Protein AF-A0A966F2I0-F1 (afdb_monomer)

Sequence (86 aa):
YAQFGPEVTPGQILAGLRAIGFDSAVDLSFMCELVAGATDAYLSECDGPWPKISVTCPAVLRLIQIRYPELLAHLVPIETPRELAA

Secondary structure (DSSP, 8-state):
-TTS-TT--HHHHHHHHHHTT-S----THHHHHHHHHHHHHHHHH--S-SS-B-S--HHHHHHHHHH-GGGGGGB-----HHHHT-

pLDDT: mean 93.23, std 3.76, range [78.31, 98.0]

Mean predicted aligned error: 4.1 Å

Foldseek 3Di:
DVVDDPVDDPVNVQVVCVVVPDPGDDDLVVLVVVLVVVQVVCVVPPDDDDDADEPQDVVVVVCCVPPN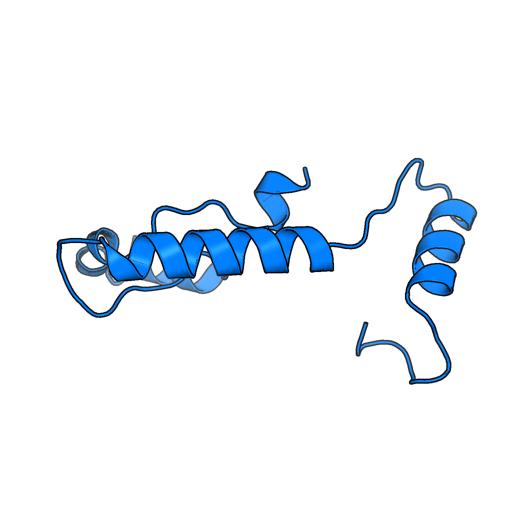VVCVRRYDPTDYSVVVVD

Structure (mmCIF, N/CA/C/O backbone):
data_AF-A0A966F2I0-F1
#
_entry.id   AF-A0A966F2I0-F1
#
loop_
_atom_site.group_PDB
_atom_site.id
_atom_site.type_symbol
_atom_site.label_atom_id
_atom_site.label_alt_id
_atom_site.label_comp_id
_atom_site.label_asym_id
_atom_site.label_entity_id
_atom_site.label_seq_id
_atom_site.pdbx_PDB_ins_code
_atom_site.Cartn_x
_atom_site.Cartn_y
_atom_site.Cartn_z
_atom_site.occupancy
_atom_site.B_iso_or_equiv
_atom_site.auth_seq_id
_atom_site.auth_comp_id
_atom_site.auth_asym_id
_atom_site.auth_atom_id
_atom_site.pdbx_PDB_model_num
ATOM 1 N N . TYR A 1 1 ? 13.104 -0.249 -8.055 1.00 81.50 1 TYR A N 1
ATOM 2 C CA . TYR A 1 1 ? 13.438 -1.250 -9.092 1.00 81.50 1 TYR A CA 1
ATOM 3 C C . TYR A 1 1 ? 14.426 -2.310 -8.594 1.00 81.50 1 TYR A C 1
ATOM 5 O O . TYR A 1 1 ? 15.296 -2.727 -9.339 1.00 81.50 1 TYR A O 1
ATOM 13 N N . ALA A 1 2 ? 14.267 -2.807 -7.357 1.00 82.50 2 ALA A N 1
ATOM 14 C CA . ALA A 1 2 ? 15.245 -3.699 -6.714 1.00 82.50 2 ALA A CA 1
ATOM 15 C C . ALA A 1 2 ? 15.386 -5.086 -7.371 1.00 82.50 2 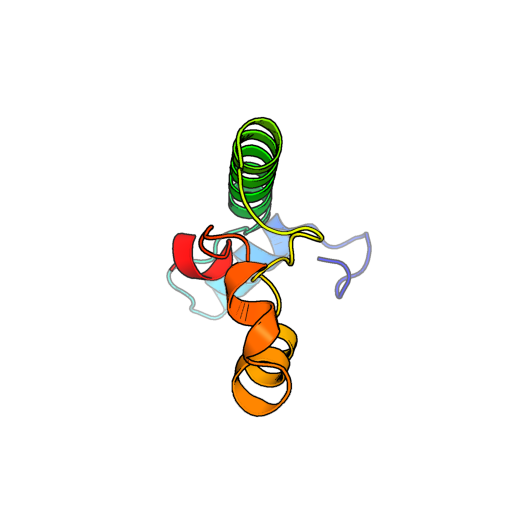ALA A C 1
ATOM 17 O O . ALA A 1 2 ? 16.362 -5.783 -7.128 1.00 82.50 2 ALA A O 1
ATOM 18 N N . GLN A 1 3 ? 14.415 -5.485 -8.199 1.00 90.12 3 GLN A N 1
ATOM 19 C CA . GLN A 1 3 ? 14.490 -6.710 -8.998 1.00 90.12 3 GLN A CA 1
ATOM 20 C C . GLN A 1 3 ? 15.556 -6.646 -10.108 1.00 90.12 3 GLN A C 1
ATOM 22 O O . GLN A 1 3 ? 15.908 -7.679 -10.667 1.00 90.12 3 GLN A O 1
ATOM 27 N N . PHE A 1 4 ? 16.037 -5.445 -10.442 1.00 88.81 4 PHE A N 1
ATOM 28 C CA . PHE A 1 4 ? 17.114 -5.219 -11.397 1.00 88.81 4 PHE A CA 1
ATOM 29 C C . PHE A 1 4 ? 18.370 -4.767 -10.639 1.00 88.81 4 PHE A C 1
ATOM 31 O O . PHE A 1 4 ? 18.264 -4.097 -9.609 1.00 88.81 4 PHE A O 1
ATOM 38 N N . GLY A 1 5 ? 19.548 -5.167 -11.124 1.00 92.19 5 GLY A N 1
ATOM 39 C CA . GLY A 1 5 ? 20.826 -4.791 -10.523 1.00 92.19 5 GLY A CA 1
ATOM 40 C C . GLY A 1 5 ? 21.074 -3.275 -10.551 1.00 92.19 5 GLY A C 1
ATOM 41 O O . GLY A 1 5 ? 20.372 -2.539 -11.251 1.00 92.19 5 GLY A O 1
ATOM 42 N N . PRO A 1 6 ? 22.063 -2.779 -9.784 1.00 91.19 6 PRO A N 1
ATOM 43 C CA . PRO A 1 6 ? 22.353 -1.347 -9.662 1.00 91.19 6 PRO A CA 1
ATOM 44 C C . PRO A 1 6 ? 22.742 -0.671 -10.988 1.00 91.19 6 PRO A C 1
ATOM 46 O O . PRO A 1 6 ? 22.632 0.546 -11.112 1.00 91.19 6 PRO A O 1
ATOM 49 N N . GLU A 1 7 ? 23.189 -1.441 -11.978 1.00 95.38 7 GLU A N 1
ATOM 50 C CA . GLU A 1 7 ? 23.511 -0.985 -13.331 1.00 95.38 7 GLU A CA 1
ATOM 51 C C . GLU A 1 7 ? 22.281 -0.615 -14.174 1.00 95.38 7 GLU A C 1
ATOM 53 O O . GLU A 1 7 ? 22.423 0.040 -15.208 1.00 95.38 7 GLU A O 1
ATOM 58 N N . VAL A 1 8 ? 21.081 -1.024 -13.749 1.00 95.38 8 VAL A N 1
ATOM 59 C CA . VAL A 1 8 ? 19.835 -0.776 -14.475 1.00 95.38 8 VAL A CA 1
ATOM 60 C C . VAL A 1 8 ? 19.088 0.400 -13.857 1.00 95.38 8 VAL A C 1
ATOM 62 O O . VAL A 1 8 ? 18.600 0.358 -12.728 1.00 95.38 8 VAL A O 1
ATOM 65 N N . THR A 1 9 ? 18.933 1.456 -14.647 1.00 93.38 9 THR A N 1
ATOM 66 C CA . THR A 1 9 ? 18.168 2.642 -14.260 1.00 93.38 9 THR A CA 1
ATOM 67 C C . THR A 1 9 ? 16.663 2.458 -14.507 1.00 93.38 9 THR A C 1
ATOM 69 O O . THR A 1 9 ? 16.266 1.753 -15.441 1.00 93.38 9 THR A O 1
ATOM 72 N N . PRO A 1 10 ? 15.792 3.159 -13.753 1.00 91.75 10 PRO A N 1
ATOM 73 C CA . PRO A 1 10 ? 14.353 3.213 -14.032 1.00 91.75 10 PRO A CA 1
ATOM 74 C C . PRO A 1 10 ? 14.032 3.575 -15.489 1.00 91.75 10 PRO A C 1
ATOM 76 O O . PRO A 1 10 ? 13.178 2.956 -16.117 1.00 91.75 10 PRO A O 1
ATOM 79 N N . GLY A 1 11 ? 14.768 4.536 -16.061 1.00 92.88 11 GLY A N 1
ATOM 80 C CA . GLY A 1 11 ? 14.577 4.979 -17.442 1.00 92.88 11 GLY A CA 1
ATOM 81 C C . GLY A 1 11 ? 14.825 3.876 -18.474 1.00 92.88 11 GLY A C 1
ATOM 82 O O . GLY A 1 11 ? 14.069 3.769 -19.437 1.00 92.88 11 GLY A O 1
ATOM 83 N N . GLN A 1 12 ? 15.825 3.013 -18.255 1.00 95.00 12 GLN A N 1
ATOM 84 C CA . GLN A 1 12 ? 16.072 1.854 -19.124 1.00 95.00 12 GLN A CA 1
ATOM 85 C C . GLN A 1 12 ? 14.926 0.842 -19.064 1.00 95.00 12 GLN A C 1
ATOM 87 O O . GLN A 1 12 ? 14.559 0.270 -20.088 1.00 95.00 12 GLN A O 1
ATOM 92 N N . ILE A 1 13 ? 14.326 0.656 -17.889 1.00 94.25 13 ILE A N 1
ATOM 93 C CA . ILE A 1 13 ? 13.192 -0.256 -17.701 1.00 94.25 13 ILE A CA 1
ATOM 94 C C . ILE A 1 13 ? 11.958 0.290 -18.422 1.00 94.25 13 ILE A C 1
ATOM 96 O O . ILE A 1 13 ? 11.336 -0.431 -19.199 1.00 94.25 13 ILE A O 1
ATOM 100 N N . LEU A 1 14 ? 11.646 1.577 -18.243 1.00 93.94 14 LEU A N 1
ATOM 101 C CA . LEU A 1 14 ? 10.532 2.238 -18.932 1.00 93.94 14 LEU A CA 1
ATOM 102 C C . LEU A 1 14 ? 10.715 2.235 -20.459 1.00 93.94 14 LEU A C 1
ATOM 104 O O . LEU A 1 14 ? 9.762 1.985 -21.196 1.00 93.94 14 LEU A O 1
ATOM 108 N N . ALA A 1 15 ? 11.939 2.465 -20.945 1.00 94.31 15 ALA A N 1
ATOM 109 C CA . ALA A 1 15 ? 12.259 2.365 -22.368 1.00 94.31 15 ALA A CA 1
ATOM 110 C C . ALA A 1 15 ? 12.090 0.930 -22.894 1.00 94.31 15 ALA A C 1
ATOM 112 O O . ALA A 1 15 ? 11.528 0.740 -23.971 1.00 94.31 15 ALA A O 1
ATOM 113 N N . GLY A 1 16 ? 12.512 -0.075 -22.120 1.00 95.38 16 GLY A N 1
ATOM 114 C CA . GLY A 1 16 ? 12.302 -1.487 -22.437 1.00 95.38 16 GLY A CA 1
ATOM 115 C C . GLY A 1 16 ? 10.820 -1.851 -22.547 1.00 95.38 16 GLY A C 1
ATOM 116 O O . GLY A 1 16 ? 10.432 -2.506 -23.510 1.00 95.38 16 GLY A O 1
ATOM 117 N N . LEU A 1 17 ? 9.981 -1.361 -21.626 1.00 95.00 17 LEU A N 1
ATOM 118 C CA . LEU A 1 17 ? 8.524 -1.548 -21.679 1.00 95.00 17 LEU A CA 1
ATOM 119 C C . LEU A 1 17 ? 7.917 -0.941 -22.956 1.00 95.00 17 LEU A C 1
ATOM 121 O O . LEU A 1 17 ? 7.126 -1.593 -23.634 1.00 95.00 17 LEU A O 1
ATOM 125 N N . ARG A 1 18 ? 8.334 0.266 -23.352 1.00 95.38 18 ARG A N 1
ATOM 126 C CA . ARG A 1 18 ? 7.891 0.861 -24.628 1.00 95.38 18 ARG A CA 1
ATOM 127 C C . ARG A 1 18 ? 8.356 0.048 -25.837 1.00 95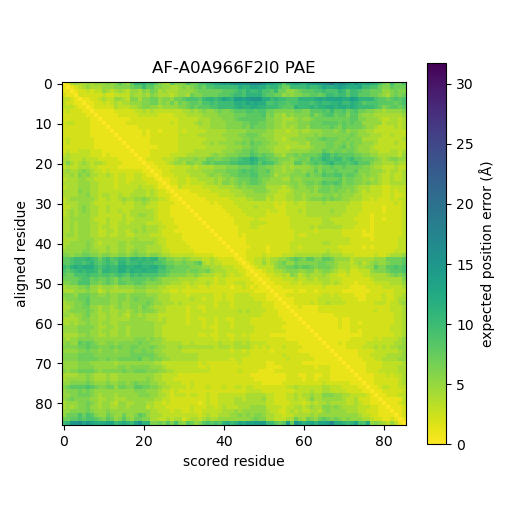.38 18 ARG A C 1
ATOM 129 O O . ARG A 1 18 ? 7.589 -0.154 -26.772 1.00 95.38 18 ARG A O 1
ATOM 136 N N . ALA A 1 19 ? 9.589 -0.458 -25.811 1.00 97.00 19 ALA A N 1
ATOM 137 C CA . ALA A 1 19 ? 10.153 -1.239 -26.911 1.00 97.00 19 ALA A CA 1
ATOM 138 C C . ALA A 1 19 ? 9.435 -2.582 -27.139 1.00 97.00 19 ALA A C 1
ATOM 140 O O . ALA A 1 19 ? 9.384 -3.049 -28.274 1.00 97.00 19 ALA A O 1
ATOM 141 N N . ILE A 1 20 ? 8.859 -3.189 -26.094 1.00 96.88 20 ILE A N 1
ATOM 142 C CA . ILE A 1 20 ? 8.064 -4.426 -26.215 1.00 96.88 20 ILE A CA 1
ATOM 143 C C . ILE A 1 20 ? 6.588 -4.177 -26.569 1.00 96.88 20 ILE A C 1
ATOM 145 O O . ILE A 1 20 ? 5.832 -5.138 -26.692 1.00 96.88 20 ILE A O 1
ATOM 149 N N . GLY A 1 21 ? 6.186 -2.915 -26.761 1.00 97.06 21 GLY A N 1
ATOM 150 C CA . GLY A 1 21 ? 4.878 -2.549 -27.308 1.00 97.06 21 GLY A CA 1
ATOM 151 C C . GLY A 1 21 ? 3.885 -1.921 -26.328 1.00 97.06 21 GLY A C 1
ATOM 152 O O . GLY A 1 21 ? 2.728 -1.767 -26.700 1.00 97.06 21 GLY A O 1
ATOM 153 N N . PHE A 1 22 ? 4.288 -1.551 -25.106 1.00 96.44 22 PHE A N 1
ATOM 154 C CA . PHE A 1 22 ? 3.416 -0.755 -24.232 1.00 96.44 22 PHE A CA 1
ATOM 155 C C . PHE A 1 22 ? 3.312 0.693 -24.732 1.00 96.44 22 PHE A C 1
ATOM 157 O O . PHE A 1 22 ? 4.336 1.349 -24.935 1.00 96.44 22 PHE A O 1
ATOM 164 N N . ASP A 1 23 ? 2.088 1.218 -24.837 1.00 94.44 23 ASP A N 1
ATOM 165 C CA . ASP A 1 23 ? 1.837 2.615 -25.227 1.00 94.44 23 ASP A CA 1
ATOM 166 C C . ASP A 1 23 ? 2.377 3.613 -24.191 1.00 94.44 23 ASP A C 1
ATOM 168 O O . ASP A 1 23 ? 2.920 4.667 -24.529 1.00 94.44 23 ASP A O 1
ATOM 172 N N . SER A 1 24 ? 2.251 3.273 -22.905 1.00 90.31 24 SER A N 1
ATOM 173 C CA . SER A 1 24 ? 2.721 4.091 -21.791 1.00 90.31 24 SER A CA 1
ATOM 174 C C . SER A 1 24 ? 3.180 3.226 -20.620 1.00 90.31 24 SER A C 1
ATOM 176 O O . SER A 1 24 ? 2.621 2.168 -20.340 1.00 90.31 24 SER A O 1
ATOM 178 N N . ALA A 1 25 ? 4.206 3.709 -19.927 1.00 90.81 25 ALA A N 1
ATOM 179 C CA . ALA A 1 25 ? 4.699 3.170 -18.671 1.00 90.81 25 ALA A CA 1
ATOM 180 C C . ALA A 1 25 ? 5.122 4.352 -17.798 1.00 90.81 25 ALA A C 1
ATOM 182 O O . ALA A 1 25 ? 5.796 5.270 -18.280 1.00 90.81 25 ALA A O 1
ATOM 183 N N . VAL A 1 26 ? 4.714 4.331 -16.532 1.00 87.25 26 VAL A N 1
ATOM 184 C CA . VAL A 1 26 ? 4.932 5.424 -15.581 1.00 87.25 26 VAL A CA 1
ATOM 185 C C . VAL A 1 26 ? 5.638 4.911 -14.336 1.00 87.25 26 VAL A C 1
ATOM 187 O O . VAL A 1 26 ? 5.452 3.766 -13.925 1.00 87.25 26 VAL A O 1
ATOM 190 N N . ASP A 1 27 ? 6.464 5.769 -13.745 1.00 88.69 27 ASP A N 1
ATOM 191 C CA . ASP A 1 27 ? 7.099 5.485 -12.467 1.00 88.69 27 ASP A CA 1
ATOM 192 C C . ASP A 1 27 ? 6.150 5.837 -11.318 1.00 88.69 27 ASP A C 1
ATOM 194 O O . ASP A 1 27 ? 5.676 6.967 -11.213 1.00 88.69 27 ASP A O 1
ATOM 198 N N . LEU A 1 28 ? 5.885 4.868 -10.442 1.00 91.12 28 LEU A N 1
ATOM 199 C CA . LEU A 1 28 ? 4.927 5.037 -9.349 1.00 91.12 28 LEU A CA 1
ATOM 200 C C . LEU A 1 28 ? 5.494 5.858 -8.180 1.00 91.12 28 LEU A C 1
ATOM 202 O O . LEU A 1 28 ? 4.734 6.280 -7.311 1.00 91.12 28 LEU A O 1
ATOM 206 N N . SER A 1 29 ? 6.811 6.093 -8.143 1.00 90.00 29 SER A N 1
ATOM 207 C CA . SER A 1 29 ? 7.495 6.730 -7.0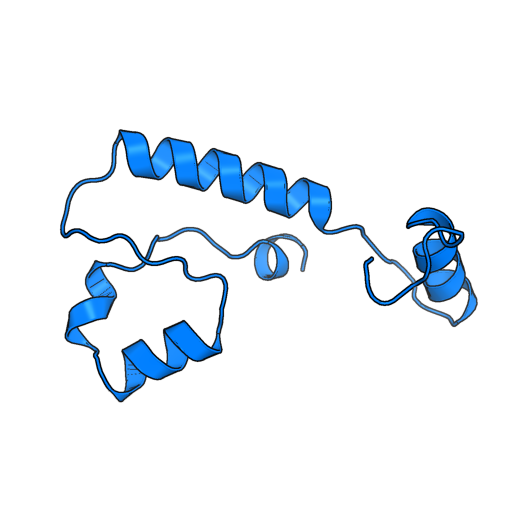08 1.00 90.00 29 SER A CA 1
ATOM 208 C C . SER A 1 29 ? 6.896 8.091 -6.652 1.00 90.00 29 SER A C 1
ATOM 210 O O . SER A 1 29 ? 6.629 8.349 -5.483 1.00 90.00 29 SER A O 1
ATOM 212 N N . PHE A 1 30 ? 6.583 8.915 -7.656 1.00 89.12 30 PHE A N 1
ATOM 213 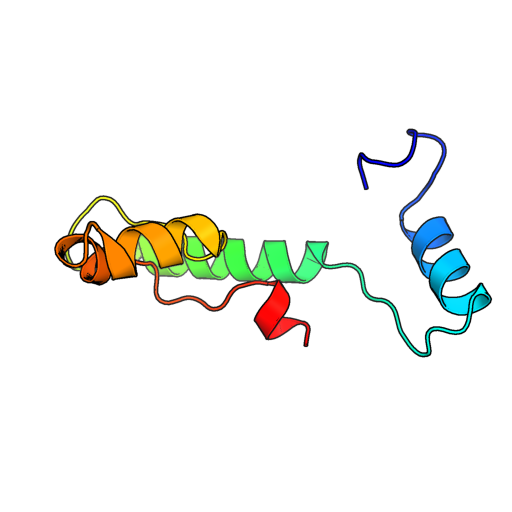C CA . PHE A 1 30 ? 5.950 10.220 -7.445 1.00 89.12 30 PHE A CA 1
ATOM 214 C C . PHE A 1 30 ? 4.574 10.106 -6.767 1.00 89.12 30 PHE A C 1
ATOM 216 O O . PHE A 1 30 ? 4.266 10.841 -5.831 1.00 89.12 30 PHE A O 1
ATOM 223 N N . MET A 1 31 ? 3.751 9.141 -7.185 1.00 91.88 31 MET A N 1
ATOM 224 C CA . MET A 1 31 ? 2.437 8.914 -6.573 1.00 91.88 31 MET A CA 1
ATOM 225 C C . MET A 1 31 ? 2.569 8.385 -5.144 1.00 91.88 31 MET A C 1
ATOM 227 O O . MET A 1 31 ? 1.785 8.759 -4.274 1.00 91.88 31 MET A O 1
ATOM 231 N N . CYS A 1 32 ? 3.576 7.551 -4.876 1.00 92.69 32 CYS A N 1
ATOM 232 C CA . CYS A 1 32 ? 3.883 7.102 -3.520 1.00 92.69 32 CYS A CA 1
ATOM 233 C C . CYS A 1 32 ? 4.242 8.276 -2.598 1.00 92.69 32 CYS A C 1
ATOM 235 O O . CYS A 1 32 ? 3.774 8.301 -1.462 1.00 92.69 32 CYS A O 1
ATOM 237 N N . GLU A 1 33 ? 5.021 9.251 -3.075 1.00 93.50 33 GLU A N 1
ATOM 238 C CA . GLU A 1 33 ? 5.356 10.460 -2.308 1.00 93.50 33 GLU A CA 1
ATOM 239 C C . GLU A 1 33 ? 4.113 11.304 -2.005 1.00 93.50 33 GLU A C 1
ATOM 241 O O . GLU A 1 33 ? 3.907 11.707 -0.859 1.00 93.50 33 GLU A O 1
ATOM 246 N N . LEU A 1 34 ? 3.240 11.512 -2.997 1.00 93.69 34 LEU A N 1
ATOM 247 C CA . LEU A 1 34 ? 1.983 12.237 -2.797 1.00 93.69 34 LEU A CA 1
ATOM 248 C C . LEU A 1 34 ? 1.071 11.545 -1.778 1.00 93.69 34 LEU A C 1
ATOM 250 O O . LEU A 1 34 ? 0.544 12.200 -0.879 1.00 93.69 34 LEU A O 1
ATOM 254 N N . VAL A 1 35 ? 0.909 10.223 -1.879 1.00 94.75 35 VAL A N 1
ATOM 255 C CA . VAL A 1 35 ? 0.102 9.444 -0.926 1.00 94.75 35 VAL A CA 1
ATOM 256 C C . VAL A 1 35 ? 0.719 9.465 0.471 1.00 94.75 35 VAL A C 1
ATOM 258 O O . VAL A 1 35 ? -0.017 9.547 1.453 1.00 94.75 35 VAL A O 1
ATOM 261 N N . ALA A 1 36 ? 2.048 9.428 0.587 1.00 94.25 36 ALA A N 1
ATOM 262 C CA . ALA A 1 36 ? 2.726 9.551 1.874 1.00 94.25 36 ALA A CA 1
ATOM 263 C C . ALA A 1 36 ? 2.462 10.920 2.516 1.00 94.25 36 ALA A C 1
ATOM 265 O O . ALA A 1 36 ? 2.089 10.971 3.686 1.00 94.25 36 ALA A O 1
ATOM 266 N N . GLY A 1 37 ? 2.561 12.009 1.746 1.00 95.88 37 GLY A N 1
ATOM 267 C CA . GLY A 1 37 ? 2.231 13.355 2.223 1.00 95.88 37 GLY A CA 1
ATOM 268 C C . GLY A 1 37 ? 0.761 13.501 2.626 1.00 95.88 37 GLY A C 1
ATOM 269 O O . GLY A 1 37 ? 0.462 14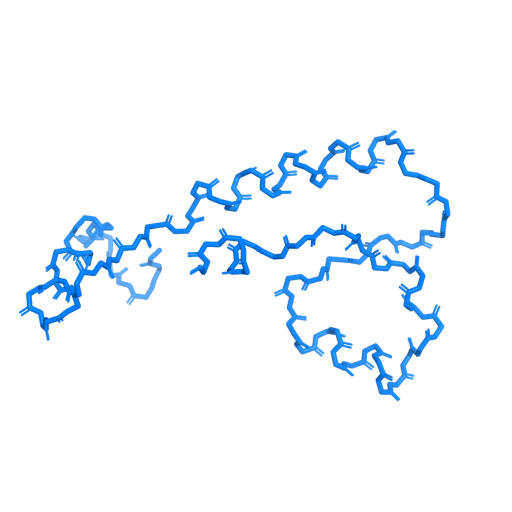.045 3.685 1.00 95.88 37 GLY A O 1
ATOM 270 N N . ALA A 1 38 ? -0.162 12.949 1.833 1.00 94.94 38 ALA A N 1
ATOM 271 C CA . ALA A 1 38 ? -1.583 12.919 2.181 1.00 94.94 38 ALA A CA 1
ATOM 272 C C . ALA A 1 38 ? -1.849 12.098 3.453 1.00 94.94 38 ALA A C 1
ATOM 274 O O . ALA A 1 38 ? -2.689 12.472 4.270 1.00 94.94 38 ALA A O 1
ATOM 275 N N . THR A 1 39 ? -1.120 10.993 3.635 1.00 95.50 39 THR A N 1
ATOM 276 C CA . THR A 1 39 ? -1.206 10.162 4.840 1.00 95.50 39 THR A CA 1
ATOM 277 C C . THR A 1 39 ? -0.718 10.927 6.058 1.00 95.50 39 THR A C 1
ATOM 279 O O . THR A 1 39 ? -1.410 10.925 7.067 1.00 95.50 39 THR A O 1
ATOM 282 N N . ASP A 1 40 ? 0.417 11.617 5.970 1.00 95.81 40 ASP A N 1
ATOM 283 C CA . ASP A 1 40 ? 0.950 12.421 7.073 1.00 95.81 40 ASP A CA 1
ATOM 284 C C . ASP A 1 40 ? -0.019 13.542 7.481 1.00 95.81 40 ASP A C 1
ATOM 286 O O . ASP A 1 40 ? -0.378 13.663 8.655 1.00 95.81 40 ASP A O 1
ATOM 290 N N . ALA A 1 41 ? -0.550 14.275 6.495 1.00 95.62 41 ALA A N 1
ATOM 291 C CA . ALA A 1 41 ? -1.564 15.300 6.725 1.00 95.62 41 ALA A CA 1
ATOM 292 C C . ALA A 1 41 ? -2.811 14.718 7.408 1.00 95.62 41 ALA A C 1
ATOM 294 O O . ALA A 1 41 ? -3.243 15.237 8.436 1.00 95.62 41 ALA A O 1
ATOM 295 N N . TYR A 1 42 ? -3.338 13.593 6.910 1.00 95.12 42 TYR A N 1
ATOM 296 C CA . TYR A 1 42 ? -4.456 12.903 7.554 1.00 95.12 42 TYR A CA 1
ATOM 297 C C . TYR A 1 42 ? -4.125 12.512 8.997 1.00 95.12 42 TYR A C 1
ATOM 299 O O . TYR A 1 42 ? -4.921 12.774 9.891 1.00 95.12 42 TYR A O 1
ATOM 307 N N . LEU A 1 43 ? -2.956 11.921 9.257 1.00 95.44 43 LEU A N 1
ATOM 308 C CA . LEU A 1 43 ? -2.589 11.463 10.598 1.00 95.44 43 LEU A CA 1
ATOM 309 C C . LEU A 1 43 ? -2.474 12.610 11.613 1.00 95.44 43 LEU A C 1
ATOM 311 O O . LEU A 1 43 ? -2.761 12.382 12.788 1.00 95.44 43 LEU A O 1
ATOM 315 N N . SER A 1 44 ? -2.111 13.819 11.172 1.00 95.25 44 SER A N 1
ATOM 316 C CA . SER A 1 44 ? -2.007 15.003 12.039 1.00 95.25 44 SER A CA 1
ATOM 317 C C . SER A 1 44 ? -3.350 15.544 12.545 1.00 95.25 44 SER A C 1
ATOM 319 O O . SER A 1 44 ? -3.397 16.146 13.617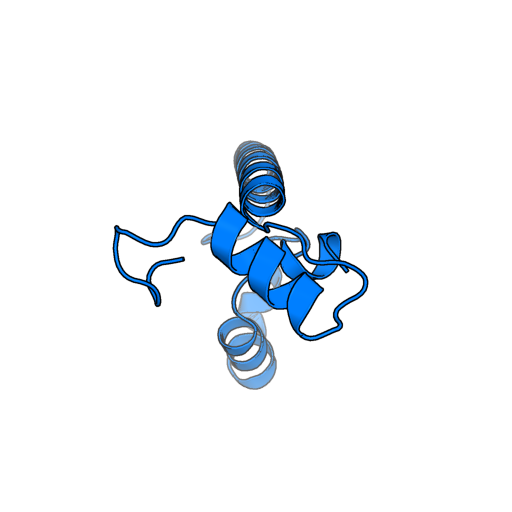 1.00 95.25 44 SER A O 1
ATOM 321 N N . GLU A 1 45 ? -4.437 15.289 11.814 1.00 93.69 45 GLU A N 1
ATOM 322 C CA . GLU A 1 45 ? -5.774 15.828 12.102 1.00 93.69 45 GLU A CA 1
ATOM 323 C C . GLU A 1 45 ? -6.824 14.732 12.345 1.00 93.69 45 GLU A C 1
ATOM 325 O O . GLU A 1 45 ? -7.973 15.030 12.669 1.00 93.69 45 GLU A O 1
ATOM 330 N N . CYS A 1 46 ? -6.473 13.453 12.163 1.00 90.75 46 CYS A N 1
ATOM 331 C CA . CYS A 1 46 ? -7.456 12.380 12.201 1.00 90.75 46 CYS A CA 1
ATOM 332 C C . CYS A 1 46 ? -7.957 12.068 13.614 1.00 90.75 46 CYS A C 1
ATOM 334 O O . CYS A 1 46 ? -7.200 11.755 14.534 1.00 90.75 46 CYS A O 1
ATOM 336 N N . ASP A 1 47 ? -9.279 12.006 13.727 1.00 89.19 47 ASP A N 1
ATOM 337 C CA . ASP A 1 47 ? -9.963 11.472 14.893 1.00 89.19 47 ASP A CA 1
ATOM 338 C C . ASP A 1 47 ? -10.224 9.961 14.758 1.00 89.19 47 ASP A C 1
ATOM 340 O O . ASP A 1 47 ? -10.043 9.325 13.706 1.00 89.19 47 ASP A O 1
ATOM 344 N N . GLY A 1 48 ? -10.680 9.359 15.853 1.00 89.31 48 GLY A N 1
ATOM 345 C CA . GLY A 1 48 ? -11.123 7.970 15.891 1.00 89.31 48 GLY A CA 1
ATOM 346 C C . GLY A 1 48 ? -10.067 6.989 16.404 1.00 89.31 48 GLY A C 1
ATOM 347 O O . GLY A 1 48 ? -9.106 7.383 17.069 1.00 89.31 48 GLY A O 1
ATOM 348 N N . PRO A 1 49 ? -10.276 5.684 16.168 1.00 92.94 49 PRO A N 1
ATOM 349 C CA . PRO A 1 49 ? -9.542 4.660 16.884 1.00 92.94 49 PRO A CA 1
ATOM 350 C C . PRO A 1 49 ? -8.121 4.490 16.338 1.00 92.94 49 PRO A C 1
ATOM 352 O O . PRO A 1 49 ? -7.867 4.591 15.133 1.00 92.94 49 PRO A O 1
ATOM 355 N N . TRP A 1 50 ? -7.205 4.214 17.261 1.00 94.44 50 TRP A N 1
ATOM 356 C CA . TRP A 1 50 ? -5.811 3.877 16.997 1.00 94.44 50 TRP A CA 1
ATOM 357 C C . TRP A 1 50 ? -5.564 2.408 17.355 1.00 94.44 50 TRP A C 1
ATOM 359 O O . TRP A 1 50 ? -6.139 1.929 18.336 1.00 94.44 50 TRP A O 1
ATOM 369 N N . PRO A 1 51 ? -4.702 1.692 16.607 1.00 94.06 51 PRO A N 1
ATOM 370 C CA . PRO A 1 51 ? -3.754 2.186 15.594 1.00 94.06 51 PRO A CA 1
ATOM 371 C C . PRO A 1 51 ? -4.360 2.420 14.199 1.00 94.06 51 PRO A C 1
ATOM 373 O O . PRO A 1 51 ? -5.264 1.703 13.800 1.00 94.06 51 PRO A O 1
ATOM 376 N N . LYS A 1 52 ? -3.820 3.356 13.406 1.00 95.75 52 LYS A N 1
ATOM 377 C CA . LYS A 1 52 ? -4.211 3.520 11.992 1.00 95.75 52 LYS A CA 1
ATOM 378 C C . LYS A 1 52 ? -3.514 2.483 11.104 1.00 95.75 52 LYS A C 1
ATOM 380 O O . LYS A 1 52 ? -2.317 2.240 11.247 1.00 95.75 52 LYS A O 1
ATOM 385 N N . ILE A 1 53 ? -4.259 1.874 10.183 1.00 96.00 53 ILE A N 1
ATOM 386 C CA . ILE A 1 53 ? -3.802 0.773 9.325 1.00 96.00 53 ILE A CA 1
ATOM 387 C C . ILE A 1 53 ? -3.780 1.233 7.864 1.00 96.00 53 ILE A C 1
ATOM 389 O O . ILE A 1 53 ? -4.787 1.694 7.327 1.00 96.00 53 ILE A O 1
ATOM 393 N N . SER A 1 54 ? -2.629 1.076 7.204 1.00 94.00 54 SER A N 1
ATOM 394 C CA . SER A 1 54 ? -2.478 1.375 5.775 1.00 94.00 54 SER A CA 1
ATOM 395 C C . SER A 1 54 ? -3.317 0.434 4.906 1.00 94.00 54 SER A C 1
ATOM 397 O O . SER A 1 54 ? -3.339 -0.777 5.124 1.00 94.00 54 SER A O 1
ATOM 399 N N . VAL A 1 55 ? -3.938 0.987 3.864 1.00 93.62 55 VAL A N 1
ATOM 400 C CA . VAL A 1 55 ? -4.757 0.246 2.890 1.00 93.62 55 VAL A CA 1
ATOM 401 C C . VAL A 1 55 ? -3.971 -0.218 1.654 1.00 93.62 55 VAL A C 1
ATOM 403 O O . VAL A 1 55 ? -4.537 -0.786 0.726 1.00 93.62 55 VAL A O 1
ATOM 406 N N . THR A 1 56 ? -2.649 -0.021 1.637 1.00 91.88 56 THR A N 1
ATOM 407 C CA . THR A 1 56 ? -1.781 -0.318 0.479 1.00 91.88 56 THR A CA 1
ATOM 408 C C . THR A 1 56 ? -1.666 -1.805 0.140 1.00 91.88 56 THR A C 1
ATOM 410 O O . THR A 1 56 ? -1.450 -2.154 -1.020 1.00 91.88 56 THR A O 1
ATOM 413 N N . CYS A 1 57 ? -1.809 -2.696 1.128 1.00 93.31 57 CYS A N 1
ATOM 414 C CA . CYS A 1 57 ? -1.705 -4.137 0.920 1.00 93.31 57 CYS A CA 1
ATOM 415 C C . CYS A 1 57 ? -3.099 -4.778 0.792 1.00 93.31 57 CYS A C 1
ATOM 417 O O . CYS A 1 57 ? -3.811 -4.904 1.796 1.00 93.31 57 CYS A O 1
ATOM 419 N N . PRO A 1 58 ? -3.484 -5.283 -0.395 1.00 93.69 58 PRO A N 1
ATOM 420 C CA . PRO A 1 58 ? 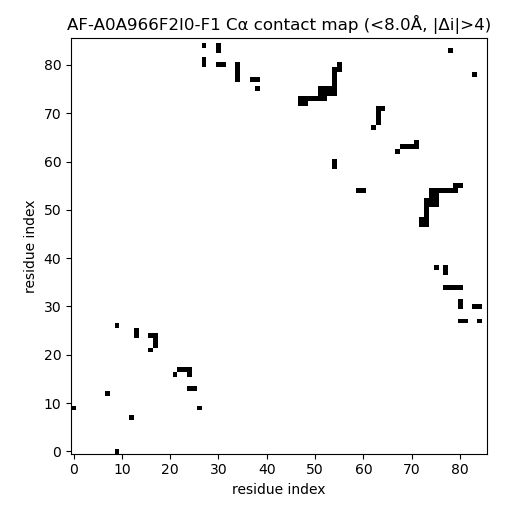-4.799 -5.890 -0.591 1.00 93.69 58 PRO A CA 1
ATOM 421 C C . PRO A 1 58 ? -4.997 -7.154 0.257 1.00 93.69 58 PRO A C 1
ATOM 423 O O . PRO A 1 58 ? -6.119 -7.459 0.656 1.00 93.69 58 PRO A O 1
ATOM 426 N N . ALA A 1 59 ? -3.919 -7.875 0.590 1.00 96.69 59 ALA A N 1
ATOM 427 C CA . ALA A 1 59 ? -4.000 -9.037 1.472 1.00 96.69 59 ALA A CA 1
ATOM 428 C C . ALA A 1 59 ? -4.404 -8.648 2.905 1.00 96.69 59 ALA A C 1
ATOM 430 O O . ALA A 1 59 ? -5.213 -9.345 3.516 1.00 96.69 59 ALA A O 1
ATOM 431 N N . VAL A 1 60 ? -3.901 -7.518 3.420 1.00 96.00 60 VAL A N 1
ATOM 432 C CA . VAL A 1 60 ? -4.276 -6.994 4.745 1.00 96.00 60 VAL A CA 1
ATOM 433 C C . VAL A 1 60 ? -5.741 -6.568 4.750 1.00 96.00 60 VAL A C 1
ATOM 435 O O . VAL A 1 60 ? -6.485 -6.985 5.635 1.00 96.00 60 VAL A O 1
ATOM 438 N N . LEU A 1 61 ? -6.186 -5.828 3.726 1.00 95.06 61 LEU A N 1
ATOM 439 C CA . LEU A 1 61 ? -7.598 -5.459 3.578 1.00 95.06 61 LEU A CA 1
ATOM 440 C C . LEU A 1 61 ? -8.504 -6.690 3.545 1.00 95.06 61 LEU A C 1
ATOM 442 O O . LEU A 1 61 ? -9.505 -6.744 4.257 1.00 95.06 61 LEU A O 1
ATOM 446 N N . ARG A 1 62 ? -8.135 -7.708 2.761 1.00 96.81 62 ARG A N 1
ATOM 447 C CA . ARG A 1 62 ? -8.911 -8.946 2.651 1.00 96.81 62 ARG A CA 1
ATOM 448 C C . ARG A 1 62 ? -8.962 -9.709 3.973 1.00 96.81 62 ARG A C 1
ATOM 450 O O . ARG A 1 62 ? -10.011 -10.246 4.323 1.00 96.81 62 ARG A O 1
ATOM 457 N N . LEU A 1 63 ? -7.849 -9.751 4.706 1.00 97.69 63 LEU A N 1
ATOM 458 C CA . LEU A 1 63 ? -7.782 -10.376 6.023 1.00 97.69 63 LEU A CA 1
ATOM 459 C C . LEU A 1 63 ? -8.704 -9.664 7.019 1.00 97.69 63 LEU A C 1
ATOM 461 O O . LEU A 1 63 ? -9.471 -10.334 7.705 1.00 97.69 63 LEU A O 1
ATOM 465 N N . ILE A 1 64 ? -8.673 -8.330 7.051 1.00 97.50 64 ILE A N 1
ATOM 466 C CA . ILE A 1 64 ? -9.544 -7.508 7.903 1.00 97.50 64 ILE A CA 1
ATOM 467 C C . ILE A 1 64 ? -11.012 -7.743 7.545 1.00 97.50 64 ILE A C 1
ATOM 469 O O . ILE A 1 64 ? -11.802 -8.104 8.410 1.00 97.50 64 ILE A O 1
ATOM 473 N N . GLN A 1 65 ? -11.368 -7.650 6.264 1.00 96.31 65 GLN A N 1
ATOM 474 C CA . GLN A 1 65 ? -12.748 -7.827 5.801 1.00 96.31 65 GLN A CA 1
ATOM 475 C C . GLN A 1 65 ? -13.337 -9.204 6.143 1.00 96.31 65 GLN A C 1
ATOM 477 O O . GLN A 1 65 ? -14.536 -9.302 6.387 1.00 96.31 65 GLN A O 1
ATOM 482 N N . ILE A 1 66 ? -12.524 -10.267 6.133 1.00 97.94 66 ILE A N 1
ATOM 483 C CA . ILE A 1 66 ? -13.006 -11.637 6.373 1.00 97.94 66 ILE A CA 1
ATOM 484 C C . ILE A 1 66 ? -12.929 -12.027 7.851 1.00 97.94 66 ILE A C 1
ATOM 486 O O . ILE A 1 66 ? -13.813 -12.732 8.333 1.00 97.94 66 ILE A O 1
ATOM 490 N N . ARG A 1 67 ? -11.851 -11.656 8.553 1.00 98.00 67 ARG A N 1
ATOM 491 C CA . ARG A 1 67 ? -11.540 -12.201 9.885 1.00 98.00 67 ARG A CA 1
ATOM 492 C C . ARG A 1 67 ? -11.561 -11.188 11.021 1.00 98.00 67 ARG A C 1
ATOM 494 O O . ARG A 1 67 ? -11.730 -11.624 12.152 1.00 98.00 67 ARG A O 1
ATOM 501 N N . TYR A 1 68 ? -11.396 -9.899 10.731 1.00 97.50 68 TYR A N 1
ATOM 502 C CA . TYR A 1 68 ? -11.291 -8.843 11.746 1.00 97.50 68 TYR A CA 1
ATOM 503 C C . TYR A 1 68 ? -12.111 -7.599 11.359 1.00 97.50 68 TYR A C 1
ATOM 505 O O . TYR A 1 68 ? -11.552 -6.504 11.241 1.00 97.50 68 TYR A O 1
ATOM 513 N N . PRO A 1 69 ? -13.423 -7.736 11.085 1.00 96.69 69 PRO A N 1
ATOM 514 C CA . PRO A 1 69 ? -14.252 -6.624 10.618 1.00 96.69 69 PRO A CA 1
ATOM 515 C C . PRO A 1 69 ? -14.316 -5.451 11.614 1.00 96.69 69 PRO A C 1
ATOM 517 O O . PRO A 1 69 ? -14.546 -4.313 11.210 1.00 96.69 69 PRO A O 1
ATOM 520 N N . GLU A 1 70 ? -14.054 -5.682 12.900 1.00 96.75 70 GLU A N 1
ATOM 521 C CA . GLU A 1 70 ? -13.924 -4.645 13.928 1.00 96.75 70 GLU A CA 1
ATOM 522 C C . GLU A 1 70 ? -12.770 -3.660 13.660 1.00 96.75 70 GLU A C 1
ATOM 524 O O . GLU A 1 70 ? -12.805 -2.517 14.120 1.00 96.75 70 GLU A O 1
ATOM 529 N N . LEU A 1 71 ? -11.769 -4.063 12.870 1.00 97.00 71 LEU A N 1
ATOM 530 C CA . LEU A 1 71 ? -10.642 -3.212 12.486 1.00 97.00 71 LEU A CA 1
ATOM 531 C C . LEU A 1 71 ? -10.939 -2.324 11.271 1.00 97.00 71 LEU A C 1
ATOM 533 O O . LEU A 1 71 ? -10.104 -1.497 10.916 1.00 97.00 71 LEU A O 1
ATOM 537 N N . LEU A 1 72 ? -12.120 -2.419 10.649 1.00 95.62 72 LEU A N 1
ATOM 538 C CA . LEU A 1 72 ? -12.467 -1.587 9.487 1.00 95.62 72 LEU A CA 1
ATOM 539 C C . LEU A 1 72 ? -12.383 -0.083 9.793 1.00 95.62 72 LEU A C 1
ATOM 541 O O . LEU A 1 72 ? -11.893 0.679 8.966 1.00 95.62 72 LEU A O 1
ATOM 545 N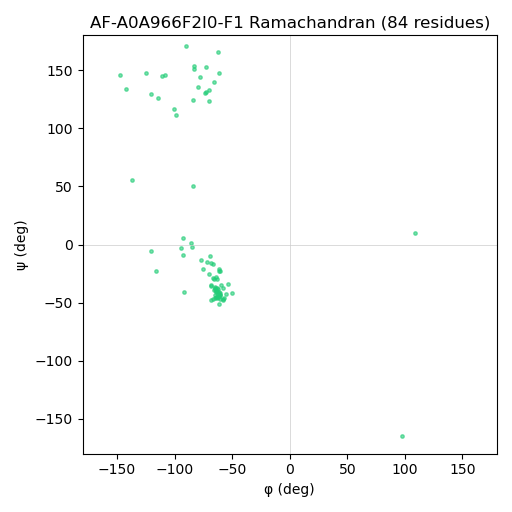 N . ALA A 1 73 ? -12.778 0.338 10.999 1.00 95.56 73 ALA A N 1
ATOM 546 C CA . ALA A 1 73 ? -12.710 1.740 11.427 1.00 95.56 73 ALA A CA 1
ATOM 547 C C . ALA A 1 73 ? -11.274 2.269 11.632 1.00 95.56 73 ALA A C 1
ATOM 549 O O . ALA A 1 73 ? -11.080 3.469 11.819 1.00 95.56 73 ALA A O 1
ATOM 550 N N . HIS A 1 74 ? -10.272 1.386 11.615 1.00 96.75 74 HIS A N 1
ATOM 551 C CA . HIS A 1 74 ? -8.859 1.734 11.765 1.00 96.75 74 HIS A CA 1
ATOM 552 C C . HIS A 1 74 ? -8.167 1.971 10.412 1.00 96.75 74 HIS A C 1
ATOM 554 O O . HIS A 1 74 ? -7.019 2.415 10.382 1.00 96.75 74 HIS A O 1
ATOM 560 N N . LEU A 1 75 ? -8.829 1.667 9.289 1.00 95.50 75 LEU A N 1
ATOM 561 C CA . LEU A 1 75 ? -8.260 1.827 7.951 1.00 95.50 75 LEU A CA 1
ATOM 562 C C . LEU A 1 75 ? -8.109 3.309 7.584 1.00 95.50 75 LEU A C 1
ATOM 564 O O . LEU A 1 75 ? -9.038 4.099 7.747 1.00 95.50 75 LEU A O 1
ATOM 568 N N . VAL A 1 76 ? -6.942 3.675 7.053 1.00 95.50 76 VAL A N 1
ATOM 569 C CA . VAL A 1 76 ? -6.693 5.023 6.526 1.00 95.50 76 VAL A CA 1
ATOM 570 C C . VAL A 1 76 ? -7.502 5.222 5.232 1.00 95.50 76 VAL A C 1
ATOM 572 O O . VAL A 1 76 ? -7.320 4.445 4.295 1.00 95.50 76 VAL A O 1
ATOM 575 N N . PRO A 1 77 ? -8.366 6.249 5.132 1.00 93.06 77 PRO A N 1
ATOM 576 C CA . PRO A 1 77 ? -9.264 6.455 3.994 1.00 93.06 77 PRO A CA 1
ATOM 577 C C . PRO A 1 77 ? -8.567 7.193 2.837 1.00 93.06 77 PRO A C 1
ATOM 579 O O . PRO A 1 77 ? -9.062 8.203 2.344 1.00 93.06 77 PRO A O 1
ATOM 582 N N . ILE A 1 78 ? -7.388 6.721 2.433 1.00 92.94 78 ILE A N 1
ATOM 583 C CA . ILE A 1 78 ? -6.598 7.301 1.341 1.00 92.94 78 ILE A CA 1
ATOM 584 C C . ILE A 1 78 ? -6.395 6.233 0.278 1.00 92.94 78 ILE A C 1
ATOM 586 O O . ILE A 1 78 ? -5.954 5.127 0.586 1.00 92.94 78 ILE A O 1
ATOM 590 N N . GLU A 1 79 ? -6.700 6.575 -0.970 1.00 91.12 79 GLU A N 1
ATOM 591 C CA . GLU A 1 79 ? -6.526 5.664 -2.097 1.00 91.12 79 GLU A CA 1
ATOM 592 C C . GLU A 1 79 ? -5.062 5.257 -2.291 1.00 91.12 79 GLU A C 1
ATOM 594 O O . GLU A 1 79 ? -4.124 6.014 -2.025 1.00 91.12 79 GLU A O 1
ATOM 599 N N . THR A 1 80 ? -4.847 4.029 -2.762 1.00 91.44 80 THR A N 1
ATOM 600 C CA . THR A 1 80 ? -3.482 3.524 -2.954 1.00 91.44 80 THR A CA 1
ATOM 601 C C . THR A 1 80 ? -2.809 4.199 -4.156 1.00 91.44 80 THR A C 1
ATOM 603 O O . THR A 1 80 ? -3.497 4.544 -5.119 1.00 91.44 80 THR A O 1
ATOM 606 N N . PRO A 1 81 ? -1.463 4.308 -4.187 1.00 90.31 81 PRO A N 1
ATOM 607 C CA . PRO A 1 81 ? -0.758 4.902 -5.327 1.00 90.31 81 PRO A CA 1
ATOM 608 C C . PRO A 1 81 ? -1.125 4.246 -6.661 1.00 90.31 81 PRO A C 1
ATOM 610 O O . PRO A 1 81 ? -1.199 4.915 -7.684 1.00 90.31 81 PRO A O 1
ATOM 613 N N . ARG A 1 82 ? -1.386 2.933 -6.636 1.00 88.75 82 ARG A N 1
ATOM 614 C CA . ARG A 1 82 ? -1.780 2.155 -7.810 1.00 88.75 82 ARG A CA 1
ATOM 615 C C . ARG A 1 82 ? -3.135 2.587 -8.368 1.00 88.75 82 ARG A C 1
ATOM 617 O O . ARG A 1 82 ? -3.248 2.691 -9.579 1.00 88.75 82 ARG A O 1
ATOM 624 N N . GLU A 1 83 ? -4.131 2.813 -7.511 1.00 87.94 83 GLU A N 1
ATOM 625 C CA . GLU A 1 83 ? -5.463 3.261 -7.955 1.00 87.94 83 GLU A CA 1
ATOM 626 C C . GLU A 1 83 ? -5.413 4.688 -8.506 1.00 87.94 83 GLU A C 1
ATOM 628 O O . GLU A 1 83 ? -6.094 4.998 -9.472 1.00 87.94 83 GLU A O 1
ATOM 633 N N . LEU A 1 84 ? -4.567 5.549 -7.935 1.00 86.06 84 LEU A N 1
ATOM 634 C CA . LEU A 1 84 ? -4.418 6.930 -8.401 1.00 86.06 84 LEU A CA 1
ATOM 635 C C . LEU A 1 84 ? -3.624 7.058 -9.713 1.00 86.06 84 LEU A C 1
ATOM 637 O O . LEU A 1 84 ? -3.699 8.093 -10.369 1.00 86.06 84 LEU A O 1
ATOM 641 N N . ALA A 1 85 ? -2.820 6.050 -10.059 1.00 84.25 85 ALA A N 1
ATOM 642 C CA . ALA A 1 85 ? -2.018 6.018 -11.282 1.00 84.25 85 ALA A CA 1
ATOM 643 C C . ALA A 1 85 ? -2.709 5.294 -12.455 1.00 84.25 85 ALA A C 1
ATOM 645 O O . ALA A 1 85 ? -2.110 5.208 -13.530 1.00 84.25 85 ALA A O 1
ATOM 646 N N . ALA A 1 86 ? -3.900 4.727 -12.226 1.00 78.31 86 ALA A N 1
ATOM 647 C CA . ALA A 1 86 ? -4.703 4.006 -13.214 1.00 78.31 86 ALA A CA 1
ATOM 648 C C . ALA A 1 86 ? -5.449 4.965 -14.154 1.00 78.31 86 ALA A C 1
ATOM 650 O O . ALA A 1 86 ? -5.553 4.617 -15.353 1.00 78.31 86 ALA A O 1
#

Solvent-accessible surface area (backbone atoms only — not comparable to full-atom values): 5448 Å² total; per-residue (Å²): 115,84,95,46,60,93,92,58,50,72,68,59,52,45,50,50,45,43,74,77,67,42,93,76,75,81,79,62,66,66,44,44,52,53,46,49,53,53,49,52,56,45,66,76,71,61,81,80,64,79,71,75,37,80,61,75,46,64,69,59,52,52,46,31,69,76,76,37,60,86,53,58,77,21,49,49,96,60,78,38,46,68,70,78,73,108

Radius of gyration: 17.01 Å; Cα contacts (8 Å, |Δi|>4): 55; chains: 1; bounding box: 38×28×44 Å

Nearest PDB structures (foldseek):
  4r0v-assembly2_B  TM=8.039E-01  e=1.103E-02  Chlamydomonas reinhardtii
  1hfe-assembly1_L  TM=8.207E-01  e=1.354E-02  Nitratidesulfovibrio vulgaris str. Hildenborough
  9f46-assembly1_B  TM=6.529E-01  e=1.282E-01  Clostridium beijerinckii
  9f46-assembly1_A  TM=6.516E-01  e=1.930E-01  Clostridium beijerinckii